Protein AF-A0A3B1BUD8-F1 (afdb_monomer_lite)

Secondary structure (DSSP, 8-state):
---------HHHHHHHHHHHHHHHHHHHHHHHHHHHTT-HHHHHHHHHHHHHHHHHHHHHHHHHHHHTTTTSTT-TTGGGGGGTS--SSHHHHHHHHHHHHHHHHHHHHHHHHSTT-STTSTTHHHHHHHHHHHHHHHHHHHHHHHHHHHT-TT-TTT-STT-

pLDDT: mean 85.22, std 14.57, range [32.34, 98.38]

Sequence (163 aa):
MEHQELIWGLPVVGYLFLAGMGAGALVTSASMLLRGRGRPAFYRLARYGAIISLPLVGIGVFLLVFELGSFQTGHWFRWINLYKTINYSPMSIGSWFLILYFFVSAPYALTFILPGNGVNDKWQVWRERMAYVCIALGIGVAVYTGVLLGAMPARPLWNSPIL

Foldseek 3Di:
DPPPPPDDDPLQVQLLVLLLQLLVLLLQLLVLLQPVLLPQVSPVSNLVSLQSSVVSNVSSVVSVCVVVCCVPPPNPPVVVVLVVDQDPDLSSVLVVLSVVLCVLSVVLNVLCVDPQHGSPGPCSVVNNVSSVVSNVSSVVSNVSSLCVQQVPPVDVVSVDPVD

Radius of gyration: 18.05 Å; chains: 1; bounding box: 48×37×50 Å

InterPro domains:
  IPR005614 NrfD-like [PF03916] (4-163)
  IPR052049 Membrane-bound electron transfer protein [PTHR34856] (3-163)

Structure (mmCIF, N/CA/C/O backbone):
data_AF-A0A3B1BUD8-F1
#
_entry.id   AF-A0A3B1BUD8-F1
#
loop_
_atom_site.group_PDB
_atom_site.id
_atom_site.type_symbol
_atom_site.label_atom_id
_atom_site.label_alt_id
_atom_site.label_comp_id
_atom_site.label_asym_id
_atom_site.label_entity_id
_atom_site.label_seq_id
_atom_site.pdbx_PDB_ins_code
_atom_site.Cartn_x
_atom_site.Cartn_y
_atom_site.Cartn_z
_atom_site.occupancy
_atom_site.B_iso_or_equiv
_atom_site.auth_seq_id
_atom_site.auth_comp_id
_atom_site.auth_asym_id
_atom_site.auth_atom_id
_atom_site.pdbx_PDB_model_num
ATOM 1 N N . MET A 1 1 ? 31.330 -8.511 -28.767 1.00 37.47 1 MET A N 1
ATOM 2 C CA . MET A 1 1 ? 29.945 -8.518 -28.261 1.00 37.47 1 MET A CA 1
ATOM 3 C C . MET A 1 1 ? 30.060 -8.465 -26.749 1.00 37.47 1 MET A C 1
ATOM 5 O O . MET A 1 1 ? 30.198 -9.513 -26.136 1.00 37.47 1 MET A O 1
ATOM 9 N N . GLU A 1 2 ? 30.177 -7.274 -26.158 1.00 32.34 2 GLU A N 1
ATOM 10 C CA . GLU A 1 2 ? 30.172 -7.167 -24.695 1.00 32.34 2 GLU A CA 1
ATOM 11 C C . GLU A 1 2 ? 28.851 -7.745 -24.195 1.00 32.34 2 GLU A C 1
ATOM 13 O O . GLU A 1 2 ? 27.773 -7.315 -24.610 1.00 32.34 2 GLU A O 1
ATOM 18 N N . HIS A 1 3 ? 28.939 -8.773 -23.358 1.00 38.78 3 HIS A N 1
ATOM 19 C CA . HIS A 1 3 ? 27.799 -9.264 -22.613 1.00 38.78 3 HIS A CA 1
ATOM 20 C C . HIS A 1 3 ? 27.373 -8.115 -21.697 1.00 38.78 3 HIS A C 1
ATOM 22 O O . HIS A 1 3 ? 28.003 -7.882 -20.671 1.00 38.78 3 HIS A O 1
ATOM 28 N N . GLN A 1 4 ? 26.354 -7.345 -22.092 1.00 45.78 4 GLN A N 1
ATOM 29 C CA . GLN A 1 4 ? 25.672 -6.459 -21.158 1.00 45.78 4 GLN A CA 1
ATOM 30 C C . GLN A 1 4 ? 25.019 -7.358 -20.116 1.00 45.78 4 GLN A C 1
ATOM 32 O O . GLN A 1 4 ? 23.911 -7.862 -20.305 1.00 45.78 4 GLN A O 1
ATOM 37 N N . GLU A 1 5 ? 25.757 -7.642 -19.046 1.00 48.00 5 GLU A N 1
ATOM 38 C CA . GLU A 1 5 ? 25.195 -8.316 -17.897 1.00 48.00 5 GLU A CA 1
ATOM 39 C C . GLU A 1 5 ? 24.048 -7.453 -17.385 1.00 48.00 5 GLU A C 1
ATOM 41 O O . GLU A 1 5 ? 24.207 -6.263 -17.113 1.00 48.00 5 GLU A O 1
ATOM 46 N N . LEU A 1 6 ? 22.865 -8.056 -17.294 1.00 55.50 6 LEU A N 1
ATOM 47 C CA . LEU A 1 6 ? 21.668 -7.413 -16.776 1.00 55.50 6 LEU A CA 1
ATOM 48 C C . LEU A 1 6 ? 21.819 -7.309 -15.252 1.00 55.50 6 LEU A C 1
ATOM 50 O O . LEU A 1 6 ? 21.265 -8.104 -14.492 1.00 55.50 6 LEU A O 1
ATOM 54 N N . ILE A 1 7 ? 22.675 -6.388 -14.814 1.00 62.81 7 ILE A N 1
ATOM 55 C CA . ILE A 1 7 ? 22.929 -6.096 -13.408 1.00 62.81 7 ILE A CA 1
ATOM 56 C C . ILE A 1 7 ? 21.819 -5.154 -12.968 1.00 62.81 7 ILE A C 1
ATOM 58 O O . ILE A 1 7 ? 21.718 -4.026 -13.442 1.00 62.81 7 ILE A O 1
ATOM 62 N N . TRP A 1 8 ? 20.951 -5.631 -12.081 1.00 68.88 8 TRP A N 1
ATOM 63 C CA . TRP A 1 8 ? 19.967 -4.762 -11.453 1.00 68.88 8 TRP A CA 1
ATOM 64 C C . TRP A 1 8 ? 20.689 -3.711 -10.622 1.00 68.88 8 TRP A C 1
ATOM 66 O O . TRP A 1 8 ? 21.498 -4.049 -9.754 1.00 68.88 8 TRP A O 1
ATOM 76 N N . GLY A 1 9 ? 20.386 -2.441 -10.878 1.00 80.31 9 GLY A N 1
ATOM 77 C CA . GLY A 1 9 ? 20.875 -1.357 -10.048 1.00 80.31 9 GLY A CA 1
ATOM 78 C C . GLY A 1 9 ? 20.336 -1.461 -8.620 1.00 80.31 9 GLY A C 1
ATOM 79 O O . GLY A 1 9 ? 19.253 -2.000 -8.365 1.00 80.31 9 GLY A O 1
ATOM 80 N N . LEU A 1 10 ? 21.074 -0.875 -7.673 1.00 86.25 10 LEU A N 1
ATOM 81 C CA . LEU A 1 10 ? 20.620 -0.681 -6.291 1.00 86.25 10 LEU A CA 1
ATOM 82 C C . LEU A 1 10 ? 19.197 -0.089 -6.181 1.00 86.25 10 LEU A C 1
ATOM 84 O O . LEU A 1 10 ? 18.468 -0.523 -5.286 1.00 86.25 10 LEU A O 1
ATOM 88 N N . PRO A 1 11 ? 18.745 0.833 -7.061 1.00 88.75 11 PRO A N 1
ATOM 89 C CA . PRO A 1 11 ? 17.377 1.348 -7.008 1.00 88.75 11 PRO A CA 1
ATOM 90 C C . PRO A 1 11 ? 16.301 0.272 -7.198 1.00 88.75 11 PRO A C 1
ATOM 92 O O . PRO A 1 11 ? 15.284 0.308 -6.507 1.00 88.75 11 PRO A O 1
ATOM 95 N N . VAL A 1 12 ? 16.531 -0.720 -8.066 1.00 86.94 12 VAL A N 1
ATOM 96 C CA . VAL A 1 12 ? 15.585 -1.831 -8.281 1.00 86.94 12 VAL A CA 1
ATOM 97 C C . VAL A 1 12 ? 15.508 -2.715 -7.040 1.00 86.94 12 VAL A C 1
ATOM 99 O O . VAL A 1 12 ? 14.416 -3.042 -6.580 1.00 86.94 12 VAL A O 1
ATOM 102 N N . VAL A 1 13 ? 16.657 -3.057 -6.452 1.00 88.69 13 VAL A N 1
ATOM 103 C CA . VAL A 1 13 ? 16.715 -3.846 -5.210 1.00 88.69 13 VAL A CA 1
ATOM 104 C C . VAL A 1 13 ? 16.001 -3.110 -4.072 1.00 88.69 13 VAL A C 1
ATOM 106 O O . VAL A 1 13 ? 15.185 -3.700 -3.360 1.00 88.69 13 VAL A O 1
ATOM 109 N N . GLY A 1 14 ? 16.256 -1.806 -3.940 1.00 91.44 14 GLY A N 1
ATOM 110 C CA . GLY A 1 14 ? 15.587 -0.946 -2.968 1.00 91.44 14 GLY A CA 1
ATOM 111 C C . GLY A 1 14 ? 14.075 -0.884 -3.182 1.00 91.44 14 GLY A C 1
ATOM 112 O O . GLY A 1 14 ? 13.322 -1.021 -2.219 1.00 91.44 14 GLY A O 1
ATOM 113 N N . TYR A 1 15 ? 13.620 -0.752 -4.432 1.00 91.94 15 TYR A N 1
ATOM 114 C CA . TYR A 1 15 ? 12.198 -0.814 -4.775 1.00 91.94 15 TYR A CA 1
ATOM 115 C C . TYR A 1 15 ? 11.557 -2.115 -4.295 1.00 91.94 15 TYR A C 1
ATOM 117 O O . TYR A 1 15 ? 10.558 -2.058 -3.587 1.00 91.94 15 TYR A O 1
ATOM 125 N N . LEU A 1 16 ? 12.127 -3.271 -4.636 1.00 90.50 16 LEU A N 1
ATOM 126 C CA . LEU A 1 16 ? 11.528 -4.572 -4.318 1.00 90.50 16 LEU A CA 1
ATOM 127 C C . LEU A 1 16 ? 11.435 -4.800 -2.809 1.00 90.50 16 LEU A C 1
ATOM 129 O O . LEU A 1 16 ? 10.404 -5.253 -2.309 1.00 90.50 16 LEU A O 1
ATOM 133 N N . PHE A 1 17 ? 12.484 -4.422 -2.078 1.00 93.31 17 PHE A N 1
ATOM 134 C CA . PHE A 1 17 ? 12.498 -4.495 -0.622 1.00 93.31 17 PHE A CA 1
ATOM 135 C C . PHE A 1 17 ? 11.430 -3.590 0.007 1.00 93.31 17 PHE A C 1
ATOM 137 O O . PHE A 1 17 ? 10.635 -4.041 0.835 1.00 93.31 17 PHE A O 1
ATOM 144 N N . LEU A 1 18 ? 11.373 -2.320 -0.404 1.00 96.19 18 LEU A N 1
ATOM 145 C CA . LEU A 1 18 ? 10.431 -1.344 0.145 1.00 96.19 18 LEU A CA 1
ATOM 146 C C . LEU A 1 18 ? 8.980 -1.634 -0.258 1.00 96.19 18 LEU A C 1
ATOM 148 O O . LEU A 1 18 ? 8.077 -1.488 0.567 1.00 96.19 18 LEU A O 1
ATOM 152 N N . ALA A 1 19 ? 8.749 -2.090 -1.491 1.00 94.19 19 ALA A N 1
ATOM 153 C CA . ALA A 1 19 ? 7.439 -2.509 -1.976 1.00 94.19 19 ALA A CA 1
ATOM 154 C C . ALA A 1 19 ? 6.924 -3.719 -1.184 1.00 94.19 19 ALA A C 1
ATOM 156 O O . ALA A 1 19 ? 5.801 -3.684 -0.676 1.00 94.19 19 ALA A O 1
ATOM 157 N N . GLY A 1 20 ? 7.763 -4.745 -0.995 1.00 94.75 20 GLY A N 1
ATOM 158 C 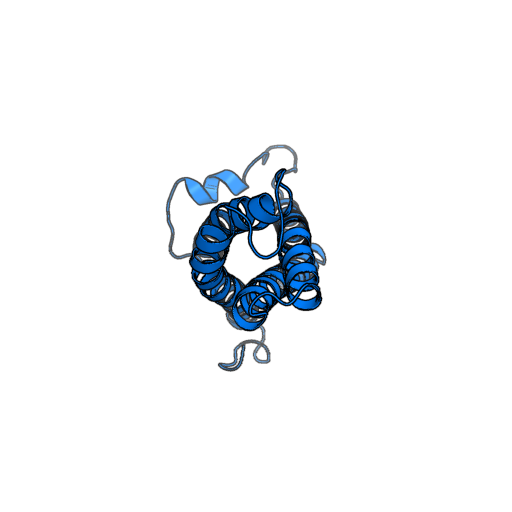CA . GLY A 1 20 ? 7.431 -5.913 -0.179 1.00 94.75 20 GLY A CA 1
ATOM 159 C C . GLY A 1 20 ? 7.159 -5.552 1.284 1.00 94.75 20 GLY A C 1
ATOM 160 O O . GLY A 1 20 ? 6.153 -5.982 1.854 1.00 94.75 20 GLY A O 1
ATOM 161 N N . MET A 1 21 ? 7.996 -4.702 1.886 1.00 96.75 21 MET A N 1
ATOM 162 C CA . MET A 1 21 ? 7.800 -4.236 3.263 1.00 96.75 21 MET A CA 1
ATOM 163 C C . MET A 1 21 ? 6.506 -3.429 3.416 1.00 96.75 21 MET A C 1
ATOM 165 O O . MET A 1 21 ? 5.742 -3.662 4.354 1.00 96.75 21 MET A O 1
ATOM 169 N N . GLY A 1 22 ? 6.231 -2.502 2.496 1.00 97.56 22 GLY A N 1
ATOM 170 C CA . GLY A 1 22 ? 5.022 -1.683 2.524 1.00 97.56 22 GLY A CA 1
ATOM 171 C C . GLY A 1 22 ? 3.746 -2.508 2.333 1.00 97.56 22 GLY A C 1
ATOM 172 O O . GLY A 1 22 ? 2.771 -2.306 3.065 1.00 97.56 22 GLY A O 1
ATOM 173 N N . ALA A 1 23 ? 3.779 -3.493 1.430 1.00 97.00 23 ALA A N 1
ATOM 174 C CA . ALA A 1 23 ? 2.693 -4.447 1.228 1.00 97.00 23 ALA A CA 1
ATOM 175 C C . ALA A 1 23 ? 2.463 -5.322 2.474 1.00 97.00 23 ALA A C 1
ATOM 177 O O . ALA A 1 23 ? 1.328 -5.454 2.941 1.00 97.00 23 ALA A O 1
ATOM 178 N N . GLY A 1 24 ? 3.531 -5.847 3.082 1.00 97.12 24 GLY A N 1
ATOM 179 C CA . GLY A 1 24 ? 3.457 -6.606 4.333 1.00 97.12 24 GLY A CA 1
ATOM 180 C C . GLY A 1 24 ? 2.919 -5.777 5.505 1.00 97.12 24 GLY A C 1
ATOM 181 O O . GLY A 1 24 ? 2.096 -6.264 6.288 1.00 97.12 24 GLY A O 1
ATOM 182 N N . ALA A 1 25 ? 3.309 -4.503 5.598 1.00 98.25 25 ALA A N 1
ATOM 183 C CA . ALA A 1 25 ? 2.781 -3.568 6.587 1.00 98.25 25 ALA A CA 1
ATOM 184 C C . ALA A 1 25 ? 1.273 -3.322 6.398 1.00 98.25 25 ALA A C 1
ATOM 186 O O . ALA A 1 25 ? 0.537 -3.286 7.389 1.00 98.25 25 ALA A O 1
ATOM 187 N N . LEU A 1 26 ? 0.794 -3.232 5.149 1.00 98.38 26 LEU A N 1
ATOM 188 C CA . LEU A 1 26 ? -0.634 -3.095 4.844 1.00 98.38 26 LEU A CA 1
ATOM 189 C C . LEU A 1 26 ? -1.428 -4.335 5.271 1.00 98.38 26 LEU A C 1
ATOM 191 O O . LEU A 1 26 ? -2.438 -4.216 5.968 1.00 98.38 26 LEU A O 1
ATOM 195 N N . VAL A 1 27 ? -0.953 -5.528 4.897 1.00 98.25 27 VAL A N 1
ATOM 196 C CA . VAL A 1 27 ? -1.599 -6.804 5.250 1.00 98.25 27 VAL A CA 1
ATOM 197 C C . VAL A 1 27 ? -1.634 -6.984 6.765 1.00 98.25 27 VAL A C 1
ATOM 199 O O . VAL A 1 27 ? -2.671 -7.350 7.324 1.00 98.25 27 VAL A O 1
ATOM 202 N N . THR A 1 28 ? -0.525 -6.683 7.444 1.00 98.12 28 THR A N 1
ATOM 203 C CA . THR A 1 28 ? -0.438 -6.750 8.908 1.00 98.12 28 THR A CA 1
ATOM 204 C C . THR A 1 28 ? -1.395 -5.753 9.548 1.00 98.12 28 THR A C 1
ATOM 206 O O . THR A 1 28 ? -2.134 -6.120 10.460 1.00 98.12 28 THR A O 1
ATOM 209 N N . SER A 1 29 ? -1.450 -4.520 9.040 1.00 98.12 29 SER A N 1
ATOM 210 C CA . SER A 1 29 ? -2.373 -3.496 9.524 1.00 98.12 29 SER A CA 1
ATOM 211 C C . SER A 1 29 ? -3.826 -3.962 9.469 1.00 98.12 29 SER A C 1
ATOM 213 O O . SER A 1 29 ? -4.516 -3.989 10.492 1.00 98.12 29 SER A O 1
ATOM 215 N N . ALA A 1 30 ? -4.272 -4.370 8.283 1.00 97.56 30 ALA A N 1
ATOM 216 C CA . ALA A 1 30 ? -5.637 -4.807 8.042 1.00 97.56 30 ALA A CA 1
ATOM 217 C C . ALA A 1 30 ? -5.989 -6.068 8.849 1.00 97.56 30 ALA A C 1
ATOM 219 O O . ALA A 1 30 ? -7.058 -6.149 9.455 1.00 97.56 30 ALA A O 1
ATOM 220 N N . SER A 1 31 ? -5.057 -7.018 8.953 1.00 97.50 31 SER A N 1
ATOM 221 C CA . SER A 1 31 ? -5.241 -8.231 9.759 1.00 97.50 31 SER A CA 1
ATOM 222 C C . SER A 1 31 ? -5.381 -7.921 11.249 1.00 97.50 31 SER A C 1
ATOM 224 O O . SER A 1 31 ? -6.224 -8.511 11.927 1.00 97.50 31 SER A O 1
ATOM 226 N N . MET A 1 32 ? -4.575 -6.995 11.773 1.00 97.25 32 MET A N 1
ATOM 227 C CA . MET A 1 32 ? -4.638 -6.588 13.179 1.00 97.25 32 MET A CA 1
ATOM 228 C C . MET A 1 32 ? -5.919 -5.825 13.491 1.00 97.25 32 MET A C 1
ATOM 230 O O . MET A 1 32 ? -6.491 -6.036 14.560 1.00 97.25 32 MET A O 1
ATOM 234 N N . LEU A 1 33 ? -6.410 -5.007 12.558 1.00 96.31 33 LEU A N 1
ATOM 235 C CA . LEU A 1 33 ? -7.698 -4.340 12.710 1.00 96.31 33 LEU A CA 1
ATOM 236 C C . LEU A 1 33 ? -8.835 -5.364 12.852 1.00 96.31 33 LEU A C 1
ATOM 238 O O . LEU A 1 33 ? -9.571 -5.325 13.837 1.00 96.31 33 LEU A O 1
ATOM 242 N N . LEU A 1 34 ? -8.924 -6.322 11.923 1.00 95.94 34 LEU A N 1
ATOM 243 C CA . LEU A 1 34 ? -9.991 -7.332 11.905 1.00 95.94 34 LEU A CA 1
ATOM 244 C C . LEU A 1 34 ? -9.927 -8.289 13.108 1.00 95.94 34 LEU A C 1
ATOM 246 O O . LEU A 1 34 ? -10.954 -8.693 13.651 1.00 95.94 34 LEU A O 1
ATOM 250 N N . ARG A 1 35 ? -8.720 -8.653 13.560 1.00 95.06 35 ARG A N 1
ATOM 251 C CA . ARG A 1 35 ? -8.526 -9.553 14.714 1.00 95.06 35 ARG A CA 1
ATOM 252 C C . ARG A 1 35 ? -8.627 -8.844 16.062 1.00 95.06 35 ARG A C 1
ATOM 254 O O . ARG A 1 35 ? -8.836 -9.499 17.081 1.00 95.06 35 ARG A O 1
ATOM 261 N N . GLY A 1 36 ? -8.467 -7.523 16.079 1.00 89.56 36 GLY A N 1
ATOM 262 C CA . GLY A 1 36 ? -8.355 -6.740 17.301 1.00 89.56 36 GLY A CA 1
ATOM 263 C C . GLY A 1 36 ? -9.618 -6.711 18.153 1.00 89.56 36 GLY A C 1
ATOM 264 O O . GLY A 1 36 ? -9.494 -6.538 19.364 1.00 89.56 36 GLY A O 1
ATOM 265 N N . ARG A 1 37 ? -10.810 -6.892 17.560 1.00 84.81 37 ARG A N 1
ATOM 266 C CA . ARG A 1 37 ? -12.117 -6.891 18.259 1.00 84.81 37 ARG A CA 1
ATOM 267 C C . ARG A 1 37 ? -12.262 -5.743 19.269 1.00 84.81 37 ARG A C 1
ATOM 269 O O . ARG A 1 37 ? -12.652 -5.950 20.414 1.00 84.81 37 ARG A O 1
ATOM 276 N N . GLY A 1 38 ? -11.862 -4.539 18.875 1.00 81.31 38 GLY A N 1
ATOM 277 C CA . GLY A 1 38 ? -11.953 -3.365 19.740 1.00 81.31 38 GLY A CA 1
ATOM 278 C C . GLY A 1 38 ? -10.808 -3.191 20.755 1.00 81.31 38 GLY A C 1
ATOM 279 O O . GLY A 1 38 ? -10.881 -2.345 21.644 1.00 81.31 38 GLY A O 1
ATOM 280 N N . ARG A 1 39 ? -9.722 -3.968 20.670 1.00 91.19 39 ARG A N 1
ATOM 281 C CA . ARG A 1 39 ? -8.564 -3.792 21.562 1.00 91.19 39 ARG A CA 1
ATOM 282 C C . ARG A 1 39 ? -7.695 -2.603 21.119 1.00 91.19 39 ARG A C 1
ATOM 284 O O . ARG A 1 39 ? -7.209 -2.597 19.984 1.00 91.19 39 ARG A O 1
ATOM 291 N N . PRO A 1 40 ? -7.371 -1.652 22.016 1.00 91.75 40 PRO A N 1
ATOM 292 C CA . PRO A 1 40 ? -6.628 -0.441 21.654 1.00 91.75 40 PRO A CA 1
ATOM 293 C C . PRO A 1 40 ? -5.191 -0.723 21.190 1.00 91.75 40 PRO A C 1
ATOM 295 O O . PRO A 1 40 ? -4.652 0.004 20.359 1.00 91.75 40 PRO A O 1
ATOM 298 N N . ALA A 1 41 ? -4.555 -1.793 21.680 1.00 94.38 41 ALA A N 1
ATOM 299 C CA . ALA A 1 41 ? -3.225 -2.199 21.219 1.00 94.38 41 ALA A CA 1
ATOM 300 C C . ALA A 1 41 ? -3.223 -2.619 19.737 1.00 94.38 41 ALA A C 1
ATOM 302 O O . ALA A 1 41 ? -2.382 -2.158 18.969 1.00 94.38 41 ALA A O 1
ATOM 303 N N . PHE A 1 42 ? -4.208 -3.423 19.327 1.00 95.69 42 PHE A N 1
ATOM 304 C CA . PHE A 1 42 ? -4.370 -3.866 17.941 1.00 95.69 42 PHE A CA 1
ATOM 305 C C . PHE A 1 42 ? -4.708 -2.694 17.023 1.00 95.69 42 PHE A C 1
ATOM 307 O O . PHE A 1 42 ? -4.138 -2.578 15.943 1.00 95.69 42 PHE A O 1
ATOM 314 N N . TYR A 1 43 ? -5.568 -1.784 17.486 1.00 95.19 43 TYR A N 1
ATOM 315 C CA . TYR A 1 43 ? -5.901 -0.567 16.752 1.00 95.19 43 TYR A CA 1
ATOM 316 C C . TYR A 1 43 ? -4.673 0.321 16.495 1.00 95.19 43 TYR A C 1
ATOM 318 O O . TYR A 1 43 ? -4.479 0.795 15.377 1.00 95.19 43 TYR A O 1
ATOM 326 N N . ARG A 1 44 ? -3.802 0.510 17.499 1.00 95.25 44 ARG A N 1
ATOM 327 C CA . ARG A 1 44 ? -2.542 1.257 17.322 1.00 95.25 44 ARG A CA 1
ATOM 328 C C . ARG A 1 44 ? -1.626 0.594 16.297 1.00 95.25 44 ARG A C 1
ATOM 330 O O . ARG A 1 44 ? -1.101 1.283 15.429 1.00 95.25 44 ARG A O 1
ATOM 337 N N . LEU A 1 45 ? -1.468 -0.728 16.366 1.00 96.50 45 LEU A N 1
ATOM 338 C CA . LEU A 1 45 ? -0.648 -1.468 15.407 1.00 96.50 45 LEU A CA 1
ATOM 339 C C . LEU A 1 45 ? -1.219 -1.374 13.983 1.00 96.50 45 LEU A C 1
ATOM 341 O O . LEU A 1 45 ? -0.474 -1.115 13.039 1.00 96.50 45 LEU A O 1
ATOM 345 N N . ALA A 1 46 ? -2.542 -1.494 13.840 1.00 97.06 46 ALA A N 1
ATOM 346 C CA . ALA A 1 46 ? -3.234 -1.292 12.572 1.00 97.06 46 ALA A CA 1
ATOM 347 C C . ALA A 1 46 ? -2.985 0.112 12.007 1.00 97.06 46 ALA A C 1
ATOM 349 O O . ALA A 1 46 ? -2.592 0.250 10.848 1.00 97.06 46 ALA A O 1
ATOM 350 N N . ARG A 1 47 ? -3.122 1.150 12.837 1.00 96.50 47 ARG A N 1
ATOM 351 C CA . ARG A 1 47 ? -2.853 2.538 12.450 1.00 96.50 47 ARG A CA 1
ATOM 352 C C . ARG A 1 47 ? -1.427 2.730 11.936 1.00 96.50 47 ARG A C 1
ATOM 354 O O . ARG A 1 47 ? -1.251 3.274 10.851 1.00 96.50 47 ARG A O 1
ATOM 361 N N . TYR A 1 48 ? -0.418 2.289 12.687 1.00 97.44 48 TYR A N 1
ATOM 362 C CA . TYR A 1 48 ? 0.975 2.467 12.268 1.00 97.44 48 TYR A CA 1
ATOM 363 C C . TYR A 1 48 ? 1.290 1.698 10.988 1.00 97.44 48 TYR A C 1
ATOM 365 O O . TYR A 1 48 ? 1.895 2.266 10.084 1.00 97.44 48 TYR A O 1
ATOM 373 N N . GLY A 1 49 ? 0.822 0.451 10.871 1.00 97.31 49 GLY A N 1
ATOM 374 C CA . GLY A 1 49 ? 1.021 -0.334 9.655 1.00 97.31 49 GLY A CA 1
ATOM 375 C C . GLY A 1 49 ? 0.382 0.320 8.426 1.00 97.31 49 GLY A C 1
ATOM 376 O O . GLY A 1 49 ? 1.025 0.391 7.386 1.00 97.31 49 GLY A O 1
ATOM 377 N N . ALA A 1 50 ? -0.828 0.880 8.555 1.00 97.44 50 ALA A N 1
ATOM 378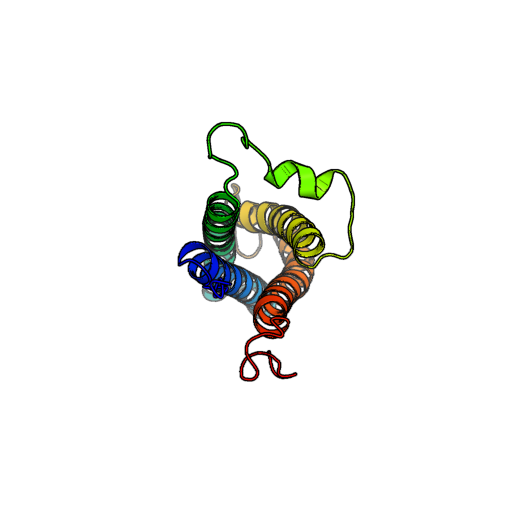 C CA . ALA A 1 50 ? -1.503 1.577 7.456 1.00 97.44 50 ALA A CA 1
ATOM 379 C C . ALA A 1 50 ? -0.740 2.838 7.023 1.00 97.44 50 ALA A C 1
ATOM 381 O O . ALA A 1 50 ? -0.574 3.091 5.834 1.00 97.44 50 ALA A O 1
ATOM 382 N N . ILE A 1 51 ? -0.257 3.621 7.993 1.00 97.31 51 ILE A N 1
ATOM 383 C CA . ILE A 1 51 ? 0.429 4.892 7.731 1.00 97.31 51 ILE A CA 1
ATOM 384 C C . ILE A 1 51 ? 1.825 4.668 7.144 1.00 97.31 51 ILE A C 1
ATOM 386 O O . ILE A 1 51 ? 2.204 5.394 6.235 1.00 97.31 51 ILE A O 1
ATOM 390 N N . ILE A 1 52 ? 2.584 3.688 7.643 1.00 97.75 52 ILE A N 1
ATOM 391 C CA . ILE A 1 52 ? 3.961 3.400 7.195 1.00 97.75 52 ILE A CA 1
ATOM 392 C C . ILE A 1 52 ? 3.975 2.676 5.842 1.00 97.75 52 ILE A C 1
ATOM 394 O O . ILE A 1 52 ? 4.906 2.829 5.053 1.00 97.75 52 ILE A O 1
ATOM 398 N N . SER A 1 53 ? 2.923 1.918 5.551 1.00 97.50 53 SER A N 1
ATOM 399 C CA . SER A 1 53 ? 2.768 1.185 4.302 1.00 97.50 53 SER A CA 1
ATOM 400 C C . SER A 1 53 ? 2.863 2.082 3.053 1.00 97.50 53 SER A C 1
ATOM 402 O O . SER A 1 53 ? 3.576 1.739 2.109 1.00 97.50 53 SER A O 1
ATOM 404 N N . LEU A 1 54 ? 2.210 3.250 3.055 1.00 96.75 54 LEU A N 1
ATOM 405 C CA . LEU A 1 54 ? 2.236 4.192 1.928 1.00 96.75 54 LEU A CA 1
ATOM 406 C C . LEU A 1 54 ? 3.629 4.755 1.609 1.00 96.75 54 LEU A C 1
ATOM 408 O O . LEU A 1 54 ? 4.048 4.632 0.459 1.00 96.75 54 LEU A O 1
ATOM 412 N N . PRO A 1 55 ? 4.349 5.394 2.554 1.00 97.38 55 PRO A N 1
ATOM 413 C CA . PRO A 1 55 ? 5.648 5.983 2.267 1.00 97.38 55 PRO A CA 1
ATOM 414 C C . PRO A 1 55 ? 6.677 4.926 1.873 1.00 97.38 55 PRO A C 1
ATOM 416 O O . PRO A 1 55 ? 7.485 5.204 0.997 1.00 97.38 55 PRO A O 1
ATOM 419 N N . LEU A 1 56 ? 6.624 3.710 2.431 1.00 97.75 56 LEU A N 1
ATOM 420 C CA . LEU A 1 56 ? 7.505 2.619 2.002 1.00 97.75 56 LEU A CA 1
ATOM 421 C C . LEU A 1 56 ? 7.332 2.311 0.512 1.00 97.75 56 LEU A C 1
ATOM 423 O O . LEU A 1 56 ? 8.294 2.402 -0.250 1.00 97.75 56 LEU A O 1
ATOM 427 N N . VAL A 1 57 ? 6.102 2.021 0.075 1.00 96.31 57 VAL A N 1
ATOM 428 C CA . VAL A 1 57 ? 5.848 1.754 -1.349 1.00 96.31 57 VAL A CA 1
ATOM 429 C C . VAL A 1 57 ? 6.124 3.000 -2.192 1.00 96.31 57 VAL A C 1
ATOM 431 O O . VAL A 1 57 ? 6.693 2.883 -3.270 1.00 96.31 57 VAL A O 1
ATOM 434 N N . GLY A 1 58 ? 5.797 4.198 -1.702 1.00 96.50 58 GLY A N 1
ATOM 435 C CA . GLY A 1 58 ? 6.033 5.463 -2.405 1.00 96.50 58 GLY A CA 1
ATOM 436 C C . GLY A 1 58 ? 7.509 5.713 -2.699 1.00 96.50 58 GLY A C 1
ATOM 437 O O . GLY A 1 58 ? 7.865 6.023 -3.835 1.00 96.50 58 GLY A O 1
ATOM 438 N N . ILE A 1 59 ? 8.375 5.512 -1.704 1.00 96.81 59 ILE A N 1
ATOM 439 C CA . ILE A 1 59 ? 9.830 5.624 -1.865 1.00 96.81 59 ILE A CA 1
ATOM 440 C C . ILE A 1 59 ? 10.338 4.536 -2.814 1.00 96.81 59 ILE A C 1
ATOM 442 O O . ILE A 1 59 ? 11.142 4.825 -3.697 1.00 96.81 59 ILE A O 1
ATOM 446 N N . GLY A 1 60 ? 9.838 3.303 -2.692 1.00 94.12 60 GLY A N 1
ATOM 447 C CA . GLY A 1 60 ? 10.190 2.234 -3.624 1.00 94.12 60 GLY A CA 1
ATOM 448 C C . GLY A 1 60 ? 9.847 2.598 -5.071 1.00 94.12 60 GLY A C 1
ATOM 449 O O . GLY A 1 60 ? 10.691 2.491 -5.957 1.00 94.12 60 GLY A O 1
ATOM 450 N N . VAL A 1 61 ? 8.619 3.050 -5.328 1.00 93.00 61 VAL A N 1
ATOM 451 C CA . VAL A 1 61 ? 8.179 3.453 -6.672 1.00 93.00 61 VAL A CA 1
ATOM 452 C C . VAL A 1 61 ? 9.011 4.620 -7.193 1.00 93.00 61 VAL A C 1
ATOM 454 O O . VAL A 1 61 ? 9.365 4.636 -8.370 1.00 93.00 61 VAL A O 1
ATOM 457 N N . PHE A 1 62 ? 9.384 5.563 -6.328 1.00 92.75 62 PHE A N 1
ATOM 458 C CA . PHE A 1 62 ? 10.286 6.648 -6.697 1.00 92.75 62 PHE A CA 1
ATOM 459 C C . PHE A 1 62 ? 11.655 6.132 -7.174 1.00 92.75 62 PHE A C 1
ATOM 461 O O . PHE A 1 62 ? 12.123 6.565 -8.229 1.00 92.75 62 PHE A O 1
ATOM 468 N N . LEU A 1 63 ? 12.261 5.167 -6.468 1.00 91.69 63 LEU A N 1
ATOM 469 C CA . LEU A 1 63 ? 13.514 4.526 -6.897 1.00 91.69 63 LEU A CA 1
ATOM 470 C C . LEU A 1 63 ? 13.370 3.836 -8.260 1.00 91.69 63 LEU A C 1
ATOM 472 O O . LEU A 1 63 ? 14.246 3.963 -9.113 1.00 91.69 63 LEU A O 1
ATOM 476 N N . LEU A 1 64 ? 12.244 3.162 -8.494 1.00 88.94 64 LEU A N 1
ATOM 477 C CA . LEU A 1 64 ? 11.949 2.516 -9.773 1.00 88.94 64 LEU A CA 1
ATOM 478 C C . LEU A 1 64 ? 11.794 3.533 -10.917 1.00 88.94 64 LEU A C 1
ATOM 480 O O . LEU A 1 64 ? 12.309 3.310 -12.012 1.00 88.94 64 LEU A O 1
ATOM 484 N N . VAL A 1 65 ? 11.119 4.664 -10.687 1.00 88.12 65 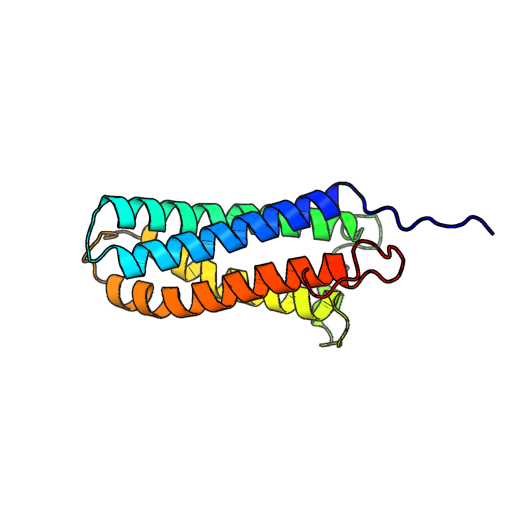VAL A N 1
ATOM 485 C CA . VAL A 1 65 ? 10.975 5.733 -11.697 1.00 88.12 65 VAL A CA 1
ATOM 486 C C . VAL A 1 65 ? 12.322 6.389 -12.007 1.00 88.12 65 VAL A C 1
ATOM 488 O O . VAL A 1 65 ? 12.578 6.740 -13.165 1.00 88.12 65 VAL A O 1
ATOM 491 N N . PHE A 1 66 ? 13.174 6.535 -10.990 1.00 86.56 66 PHE A N 1
ATOM 492 C CA . PHE A 1 66 ? 14.531 7.049 -11.132 1.00 86.56 66 PHE A CA 1
ATOM 493 C C . PHE A 1 66 ? 15.393 6.130 -12.009 1.00 86.56 66 PHE A C 1
ATOM 495 O O . PHE A 1 66 ? 15.990 6.608 -12.975 1.00 86.56 66 PHE A O 1
ATOM 502 N N . GLU A 1 67 ? 15.368 4.818 -11.753 1.00 85.00 67 GLU A N 1
ATOM 503 C CA . GLU A 1 67 ? 16.073 3.816 -12.569 1.00 85.00 67 GLU A CA 1
ATOM 504 C C . GLU A 1 67 ? 15.600 3.809 -14.030 1.00 85.00 67 GLU A C 1
ATOM 506 O O . GLU A 1 67 ? 16.384 3.598 -14.951 1.00 85.00 67 GLU A O 1
ATOM 511 N N . LEU A 1 68 ? 14.319 4.110 -14.271 1.00 79.56 68 LEU A N 1
ATOM 512 C CA . LEU A 1 68 ? 13.739 4.170 -15.616 1.00 79.56 68 LEU A CA 1
ATOM 513 C C . LEU A 1 68 ? 14.319 5.285 -16.510 1.00 79.56 68 LEU A C 1
ATOM 515 O O . LEU A 1 68 ? 13.895 5.424 -17.660 1.00 79.56 68 LEU A O 1
ATOM 519 N N . GLY A 1 69 ? 15.225 6.118 -15.987 1.00 75.19 69 GLY A N 1
ATOM 520 C CA . GLY A 1 69 ? 15.818 7.243 -16.709 1.00 75.19 69 GLY A CA 1
ATOM 521 C C . GLY A 1 69 ? 14.832 8.387 -16.949 1.00 75.19 69 GLY A C 1
ATOM 522 O O . GLY A 1 69 ? 15.091 9.273 -17.760 1.00 75.19 69 GLY A O 1
ATOM 523 N N . SER A 1 70 ? 13.700 8.401 -16.234 1.00 72.44 70 SER A N 1
ATOM 524 C CA . SER A 1 70 ? 12.617 9.378 -16.432 1.00 72.44 70 SER A CA 1
ATOM 525 C C . SER A 1 70 ? 13.000 10.823 -16.100 1.00 72.44 70 SER A C 1
ATOM 527 O O . SER A 1 70 ? 12.207 11.722 -16.359 1.00 72.44 70 SER A O 1
ATOM 529 N N . PHE A 1 71 ? 14.174 11.046 -15.508 1.00 71.94 71 PHE A N 1
ATOM 530 C CA . PHE A 1 71 ? 14.700 12.365 -15.147 1.00 71.94 71 PHE A CA 1
ATOM 531 C C . PHE A 1 71 ? 15.973 12.738 -15.929 1.00 71.94 71 PHE A C 1
ATOM 533 O O . PHE A 1 71 ? 16.614 13.739 -15.620 1.00 71.94 71 PHE A O 1
ATOM 540 N N . GLN A 1 72 ? 16.344 11.955 -16.948 1.00 74.50 72 GLN A N 1
ATOM 541 C CA . GLN A 1 72 ? 17.460 12.270 -17.844 1.00 74.50 72 GLN A CA 1
ATOM 542 C C . GLN A 1 72 ? 17.027 13.271 -18.931 1.00 74.50 72 GLN A C 1
ATOM 544 O O . GLN A 1 72 ? 15.867 13.291 -19.357 1.00 74.50 72 GLN A O 1
ATOM 549 N N . THR A 1 73 ? 17.964 14.105 -19.393 1.00 63.62 73 THR A N 1
ATOM 550 C CA . THR A 1 73 ? 17.728 15.138 -20.415 1.00 63.62 73 THR A CA 1
ATOM 551 C C . THR A 1 73 ? 17.111 14.528 -21.679 1.00 63.62 73 THR A C 1
ATOM 553 O O . THR A 1 73 ? 17.712 13.667 -22.310 1.00 63.62 73 THR A O 1
ATOM 556 N N . GLY A 1 74 ? 15.900 14.965 -22.047 1.00 66.00 74 GLY A N 1
ATOM 557 C CA . GLY A 1 74 ? 15.165 14.473 -23.226 1.00 66.00 74 GLY A CA 1
ATOM 558 C C . GLY A 1 74 ? 14.208 13.293 -22.983 1.00 66.00 74 GLY A C 1
ATOM 559 O O . GLY A 1 74 ? 13.445 12.938 -23.881 1.00 66.00 74 GLY A O 1
ATOM 560 N N . HIS A 1 75 ? 14.176 12.714 -21.777 1.00 70.44 75 HIS A N 1
ATOM 561 C CA . HIS A 1 75 ? 13.300 11.582 -21.421 1.00 70.44 75 HIS A CA 1
ATOM 562 C C . HIS A 1 75 ? 12.395 11.860 -20.214 1.00 70.44 75 HIS A C 1
ATOM 564 O O . HIS A 1 75 ? 11.931 10.941 -19.532 1.00 70.44 75 HIS A O 1
ATOM 570 N N . TRP A 1 76 ? 12.113 13.139 -19.974 1.00 73.06 76 TRP A N 1
ATOM 571 C CA . TRP A 1 76 ? 11.292 13.581 -18.857 1.00 73.06 76 TRP A CA 1
ATOM 572 C C . TRP A 1 76 ? 9.895 12.930 -18.884 1.00 73.06 76 TRP A C 1
ATOM 574 O O . TRP A 1 76 ? 9.234 12.900 -19.922 1.00 73.06 76 TRP A O 1
ATOM 584 N N . PHE A 1 77 ? 9.457 12.373 -17.750 1.00 79.81 77 PHE A N 1
ATOM 585 C CA . PHE A 1 77 ? 8.167 11.676 -17.588 1.00 79.81 77 PHE A CA 1
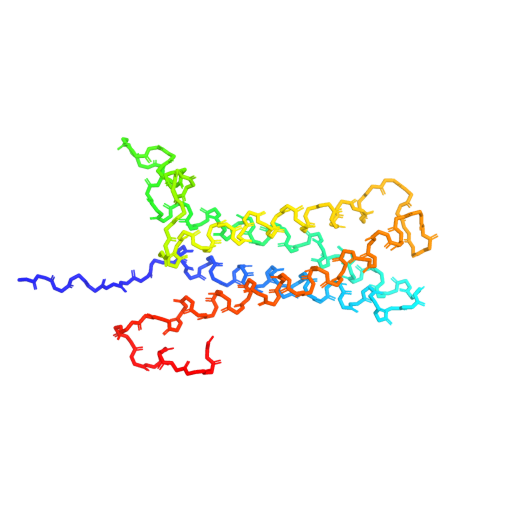ATOM 586 C C . PHE A 1 77 ? 7.928 10.444 -18.486 1.00 79.81 77 PHE A C 1
ATOM 588 O O . PHE A 1 77 ? 6.780 10.056 -18.724 1.00 79.81 77 PHE A O 1
ATOM 595 N N . ARG A 1 78 ? 8.985 9.763 -18.946 1.00 78.44 78 ARG A N 1
ATOM 596 C CA . ARG A 1 78 ? 8.871 8.539 -19.767 1.00 78.44 78 ARG A CA 1
ATOM 597 C C . ARG A 1 78 ? 7.956 7.465 -19.160 1.00 78.44 78 ARG A C 1
ATOM 599 O O . ARG A 1 78 ? 7.272 6.765 -19.905 1.00 78.44 78 ARG A O 1
ATOM 606 N N . TRP A 1 79 ? 7.900 7.364 -17.832 1.00 77.31 79 TRP A N 1
ATOM 607 C CA . TRP A 1 79 ? 7.021 6.441 -17.107 1.00 77.31 79 TRP A CA 1
ATOM 608 C C . TRP A 1 79 ? 5.523 6.617 -17.429 1.00 77.31 79 TRP A C 1
ATOM 610 O O . TRP A 1 79 ? 4.793 5.631 -17.394 1.00 77.31 79 TRP A O 1
ATOM 620 N N . ILE A 1 80 ? 5.058 7.808 -17.835 1.00 83.50 80 ILE A N 1
ATOM 621 C CA . ILE A 1 80 ? 3.648 8.042 -18.214 1.00 83.50 80 ILE A CA 1
ATOM 622 C C . ILE A 1 80 ? 3.249 7.211 -19.442 1.00 83.50 80 ILE A C 1
ATOM 624 O O . ILE A 1 80 ? 2.088 6.826 -19.592 1.00 83.50 80 ILE A O 1
ATOM 628 N N . ASN A 1 81 ? 4.208 6.869 -20.308 1.00 82.62 81 ASN A N 1
ATOM 629 C CA . ASN A 1 81 ? 3.936 6.036 -21.478 1.00 82.62 81 ASN A CA 1
ATOM 630 C C . ASN A 1 81 ? 3.409 4.640 -21.101 1.00 82.62 81 ASN A C 1
ATOM 632 O O . ASN A 1 81 ? 2.700 4.044 -21.908 1.00 82.62 81 ASN A O 1
ATOM 636 N N . LEU A 1 82 ? 3.679 4.152 -19.881 1.00 80.00 82 LEU A N 1
ATOM 637 C CA . LEU A 1 82 ? 3.153 2.878 -19.371 1.00 80.00 82 LEU A CA 1
ATOM 638 C C . LEU A 1 82 ? 1.619 2.865 -19.248 1.00 80.00 82 LEU A C 1
ATOM 640 O O . LEU A 1 82 ? 1.025 1.789 -19.245 1.00 80.00 82 LEU A O 1
ATOM 644 N N . TYR A 1 83 ? 0.985 4.041 -19.191 1.00 83.56 83 TYR A N 1
ATOM 645 C CA . TYR A 1 83 ? -0.466 4.190 -19.035 1.00 83.56 83 TYR A CA 1
ATOM 646 C C . TYR A 1 83 ? -1.190 4.573 -20.327 1.00 83.56 83 TYR A C 1
ATOM 648 O O . TYR A 1 83 ? -2.416 4.636 -20.341 1.00 83.56 83 TYR A O 1
ATOM 656 N N . LYS A 1 84 ? -0.462 4.814 -21.426 1.00 80.94 84 LYS A N 1
ATOM 657 C CA . LYS A 1 84 ? -1.079 5.110 -22.733 1.00 80.94 84 LYS A CA 1
ATOM 658 C C . LYS A 1 84 ? -1.733 3.879 -23.360 1.00 80.94 84 LYS A C 1
ATOM 660 O O . LYS A 1 84 ? -2.663 4.010 -24.150 1.00 80.94 84 LYS A O 1
ATOM 665 N N . THR A 1 85 ? -1.244 2.687 -23.032 1.00 74.00 85 THR A N 1
ATOM 666 C CA . THR A 1 85 ? -1.775 1.417 -23.534 1.00 74.00 85 THR A CA 1
ATOM 667 C C . THR A 1 85 ? -1.565 0.345 -22.476 1.00 74.00 85 THR A C 1
ATOM 669 O O . THR A 1 85 ? -0.468 0.228 -21.929 1.00 74.00 85 THR A O 1
ATOM 672 N N . ILE A 1 86 ? -2.602 -0.442 -22.189 1.00 73.69 86 ILE A N 1
ATOM 673 C CA . ILE A 1 86 ? -2.475 -1.612 -21.318 1.00 73.69 86 ILE A CA 1
ATOM 674 C C . ILE A 1 86 ? -1.810 -2.714 -22.142 1.00 73.69 86 ILE A C 1
ATOM 676 O O . ILE A 1 86 ? -2.421 -3.266 -23.053 1.00 73.69 86 ILE A O 1
ATOM 680 N N . ASN A 1 87 ? -0.546 -3.002 -21.840 1.00 78.31 87 ASN A N 1
ATOM 681 C CA . ASN A 1 87 ? 0.202 -4.095 -22.453 1.00 78.31 87 ASN A CA 1
ATOM 682 C C . ASN A 1 87 ? 0.381 -5.228 -21.437 1.00 78.31 87 ASN A C 1
ATOM 684 O O . ASN A 1 87 ? 0.469 -4.982 -20.239 1.00 78.31 87 ASN A O 1
ATOM 688 N N . TYR A 1 88 ? 0.519 -6.469 -21.905 1.00 78.81 88 TYR A N 1
ATOM 689 C CA . TYR A 1 88 ? 0.753 -7.632 -21.034 1.00 78.81 88 TYR A CA 1
ATOM 690 C C . TYR A 1 88 ? 2.189 -7.735 -20.497 1.00 78.81 88 TYR A C 1
ATOM 692 O O . TYR A 1 88 ? 2.568 -8.756 -19.928 1.00 78.81 88 TYR A O 1
ATOM 700 N N . SER A 1 89 ? 3.018 -6.701 -20.680 1.00 80.12 89 SER A N 1
ATOM 701 C CA . SER A 1 89 ? 4.352 -6.702 -20.091 1.00 80.12 89 SER A CA 1
ATOM 702 C C . SER A 1 89 ? 4.231 -6.638 -18.565 1.00 80.12 89 SER A C 1
ATOM 704 O O . SER A 1 89 ? 3.393 -5.878 -18.066 1.00 80.12 89 SER A O 1
ATOM 706 N N . PRO A 1 90 ? 5.077 -7.370 -17.813 1.00 79.75 90 PRO A N 1
ATOM 707 C CA . PRO A 1 90 ? 5.060 -7.314 -16.355 1.00 79.75 90 PRO A CA 1
ATOM 708 C C . PRO A 1 90 ? 5.079 -5.861 -15.870 1.00 79.75 90 PRO A C 1
ATOM 710 O O . PRO A 1 90 ? 4.158 -5.418 -15.198 1.00 79.75 90 PRO A O 1
ATOM 713 N N . MET A 1 91 ? 6.011 -5.051 -16.375 1.00 82.25 91 MET A N 1
ATOM 714 C CA . MET A 1 91 ? 6.132 -3.633 -16.024 1.00 82.25 91 MET A CA 1
ATOM 715 C C . MET A 1 91 ? 4.826 -2.818 -16.158 1.00 82.25 91 MET A C 1
ATOM 717 O O . MET A 1 91 ? 4.539 -1.990 -15.293 1.00 82.25 91 MET A O 1
ATOM 721 N N . SER A 1 92 ? 4.021 -3.044 -17.208 1.00 85.19 92 SER A N 1
ATOM 722 C CA . SER A 1 92 ? 2.732 -2.353 -17.377 1.00 85.19 92 SER A CA 1
ATOM 723 C C . SER A 1 92 ? 1.717 -2.834 -16.338 1.00 85.19 92 SER A C 1
ATOM 725 O O . SER A 1 92 ? 1.153 -2.007 -15.620 1.00 85.19 92 SER A O 1
ATOM 727 N N . ILE A 1 93 ? 1.556 -4.150 -16.166 1.00 86.00 93 ILE A N 1
ATOM 728 C CA . ILE A 1 93 ? 0.644 -4.742 -15.171 1.00 86.00 93 ILE A CA 1
ATOM 729 C C . ILE A 1 93 ? 0.978 -4.248 -13.756 1.00 86.00 93 ILE A C 1
ATOM 731 O O . ILE A 1 93 ? 0.092 -3.791 -13.030 1.00 86.00 93 ILE A O 1
ATOM 735 N N . GLY A 1 94 ? 2.261 -4.264 -13.389 1.00 87.81 94 GLY A N 1
ATOM 736 C CA . GLY A 1 94 ? 2.732 -3.797 -12.087 1.00 87.81 94 GLY A CA 1
ATOM 737 C C . GLY A 1 94 ? 2.421 -2.333 -11.815 1.00 87.81 94 GLY A C 1
ATOM 738 O O . GLY A 1 94 ? 2.012 -1.988 -10.711 1.00 87.81 94 GLY A O 1
ATOM 739 N N . SER A 1 95 ? 2.556 -1.473 -12.826 1.00 88.56 95 SER A N 1
ATOM 740 C CA . SER A 1 95 ? 2.257 -0.043 -12.695 1.00 88.56 95 SER A CA 1
ATOM 741 C C . SER A 1 95 ? 0.779 0.213 -12.364 1.00 88.56 95 SER A C 1
ATOM 743 O O . SER A 1 95 ? 0.469 0.991 -11.461 1.00 88.56 95 SER A O 1
ATOM 745 N N . TRP A 1 96 ? -0.138 -0.526 -12.997 1.00 89.94 96 TRP A N 1
ATOM 746 C CA . TRP A 1 96 ? -1.570 -0.471 -12.689 1.00 89.94 96 TRP A CA 1
ATOM 747 C C . TRP A 1 96 ? -1.889 -1.036 -11.301 1.00 89.94 96 TRP A C 1
ATOM 749 O O . TRP A 1 96 ? -2.695 -0.457 -10.571 1.00 89.94 96 TRP A O 1
ATOM 759 N N . PHE A 1 97 ? -1.218 -2.121 -10.905 1.00 90.25 97 PHE A N 1
ATOM 760 C CA . PHE A 1 97 ? -1.326 -2.685 -9.557 1.00 90.25 97 PHE A CA 1
ATOM 761 C C . PHE A 1 97 ? -0.882 -1.693 -8.477 1.00 90.25 97 PHE A C 1
ATOM 763 O O . PHE A 1 97 ? -1.558 -1.554 -7.459 1.00 90.25 97 PHE A O 1
ATOM 770 N N . LEU A 1 98 ? 0.212 -0.963 -8.707 1.00 92.69 98 LEU A N 1
ATOM 771 C CA . LEU A 1 98 ? 0.701 0.070 -7.794 1.00 92.69 98 LEU A CA 1
ATOM 772 C C . LEU A 1 98 ? -0.270 1.254 -7.700 1.00 92.69 98 LEU A C 1
ATOM 774 O O . LEU A 1 98 ? -0.526 1.737 -6.598 1.00 92.69 98 LEU A O 1
ATOM 778 N N . ILE A 1 99 ? -0.867 1.695 -8.814 1.00 93.94 99 ILE A N 1
ATOM 779 C CA . ILE A 1 99 ? -1.925 2.720 -8.775 1.00 93.94 99 ILE A CA 1
ATOM 780 C C . ILE A 1 99 ? -3.095 2.244 -7.916 1.00 93.94 99 ILE A C 1
ATOM 782 O O . ILE A 1 99 ? -3.525 2.967 -7.016 1.00 93.94 99 ILE A O 1
ATOM 786 N N . LEU A 1 100 ? -3.588 1.028 -8.161 1.00 95.31 100 LEU A N 1
ATOM 787 C CA . LEU A 1 100 ? -4.685 0.457 -7.383 1.00 95.31 100 LEU A CA 1
ATOM 788 C C . LEU A 1 100 ? -4.316 0.367 -5.896 1.00 95.31 100 LEU A C 1
ATOM 790 O O . LEU A 1 100 ? -5.120 0.725 -5.034 1.00 95.31 100 LEU A O 1
ATOM 794 N N . TYR A 1 101 ? -3.081 -0.039 -5.597 1.00 96.56 101 TYR A N 1
ATOM 795 C CA . TYR A 1 101 ? -2.537 -0.068 -4.246 1.00 96.56 101 TYR A CA 1
ATOM 796 C C . TYR A 1 101 ? -2.617 1.291 -3.556 1.00 96.56 101 TYR A C 1
ATOM 798 O O . TYR A 1 101 ? -3.160 1.368 -2.455 1.00 96.56 101 TYR A O 1
ATOM 806 N N . PHE A 1 102 ? -2.136 2.372 -4.174 1.00 97.12 102 PHE A N 1
ATOM 807 C CA . PHE A 1 102 ? -2.234 3.709 -3.575 1.00 97.12 102 PHE A CA 1
ATOM 808 C C . PHE A 1 102 ? -3.680 4.185 -3.465 1.00 97.12 102 PHE A C 1
ATOM 810 O O . PHE A 1 102 ? -4.060 4.749 -2.440 1.00 97.12 102 PHE A O 1
ATOM 817 N N . PHE A 1 103 ? -4.501 3.920 -4.481 1.00 97.06 103 PHE A N 1
ATOM 818 C CA . PHE A 1 103 ? -5.895 4.349 -4.508 1.00 97.06 103 PHE A CA 1
ATOM 819 C C . PHE A 1 103 ? -6.735 3.707 -3.397 1.00 97.06 103 PHE A C 1
ATOM 821 O O . PHE A 1 103 ? -7.629 4.350 -2.856 1.00 97.06 103 PHE A O 1
ATOM 828 N N . VAL A 1 104 ? -6.436 2.461 -3.018 1.00 97.12 104 VAL A N 1
ATOM 829 C CA . VAL A 1 104 ? -7.125 1.756 -1.925 1.00 97.12 104 VAL A CA 1
ATOM 830 C C . VAL A 1 104 ? -6.453 2.007 -0.575 1.00 97.12 104 VAL A C 1
ATOM 832 O O . VAL A 1 104 ? -7.136 2.252 0.421 1.00 97.12 104 VAL A O 1
ATOM 835 N N . SER A 1 105 ? -5.121 1.964 -0.511 1.00 96.75 105 SER A N 1
ATOM 836 C CA . SER A 1 105 ? -4.403 2.099 0.761 1.00 96.75 105 SER A CA 1
ATOM 837 C C . SER A 1 105 ? -4.450 3.527 1.306 1.00 96.75 105 SER A C 1
ATOM 839 O O . SER A 1 105 ? -4.514 3.694 2.524 1.00 96.75 105 SER A O 1
ATOM 841 N N . ALA A 1 106 ? -4.496 4.560 0.453 1.00 97.19 106 ALA A N 1
ATOM 842 C CA . ALA A 1 106 ? -4.545 5.947 0.913 1.00 97.19 106 ALA A CA 1
ATOM 843 C C . ALA A 1 106 ? -5.842 6.285 1.665 1.00 97.19 106 ALA A C 1
ATOM 845 O O . ALA A 1 106 ? -5.735 6.726 2.810 1.00 97.19 106 ALA A O 1
ATOM 846 N N . PRO A 1 107 ? -7.060 6.033 1.139 1.00 96.56 107 PRO A N 1
ATOM 847 C CA . PRO A 1 107 ? -8.282 6.254 1.909 1.00 96.56 107 PRO A CA 1
ATOM 848 C C . PRO A 1 107 ? -8.329 5.401 3.180 1.00 96.56 107 PRO A C 1
ATOM 850 O O . PRO A 1 107 ? -8.760 5.895 4.222 1.00 96.56 107 PRO A O 1
ATOM 853 N N . TYR A 1 108 ? -7.813 4.166 3.133 1.00 97.25 108 TYR A N 1
ATOM 854 C CA . TYR A 1 108 ? -7.708 3.303 4.310 1.00 97.25 108 TYR A CA 1
ATOM 855 C C . TYR A 1 108 ? -6.822 3.936 5.391 1.00 97.25 108 TYR A C 1
ATOM 857 O O . TYR A 1 108 ? -7.263 4.081 6.530 1.00 97.25 108 TYR A O 1
ATOM 865 N N . ALA A 1 109 ? -5.620 4.402 5.047 1.00 96.88 109 ALA A N 1
ATOM 866 C CA . ALA A 1 109 ? -4.727 5.093 5.976 1.00 96.88 109 ALA A CA 1
ATOM 867 C C . ALA A 1 109 ? -5.318 6.422 6.480 1.00 96.88 109 ALA A C 1
ATOM 869 O O . ALA A 1 109 ? -5.230 6.720 7.674 1.00 96.88 109 ALA A O 1
ATOM 870 N N . LEU A 1 110 ? -5.982 7.187 5.605 1.00 96.06 110 LEU A N 1
ATOM 871 C CA . LEU A 1 110 ? -6.625 8.458 5.954 1.00 96.06 110 LEU A CA 1
ATOM 872 C C . LEU A 1 110 ? -7.669 8.288 7.050 1.00 96.06 110 LEU A C 1
ATOM 874 O O . LEU A 1 110 ? -7.742 9.133 7.945 1.00 96.06 110 LEU A O 1
ATOM 878 N N . THR A 1 111 ? -8.424 7.186 7.047 1.00 95.06 111 THR A N 1
ATOM 879 C CA . THR A 1 111 ? -9.392 6.938 8.120 1.00 95.06 111 THR A CA 1
ATOM 880 C C . THR A 1 111 ? -8.734 6.997 9.504 1.00 95.06 111 THR A C 1
ATOM 882 O O . THR A 1 111 ? -9.344 7.526 10.425 1.00 95.06 111 THR A O 1
ATOM 885 N N . PHE A 1 112 ? -7.495 6.518 9.675 1.00 94.19 112 PHE A N 1
ATOM 886 C CA . PHE A 1 112 ? -6.779 6.516 10.960 1.00 94.19 112 PHE A CA 1
ATOM 887 C C . PHE A 1 112 ? -6.172 7.872 11.349 1.00 94.19 112 PHE A C 1
ATOM 889 O O . PHE A 1 112 ? -5.727 8.034 12.488 1.00 94.19 112 PHE A O 1
ATOM 896 N N . ILE A 1 113 ? -6.108 8.820 10.414 1.00 93.62 113 ILE A N 1
ATOM 897 C CA . ILE A 1 113 ? -5.523 10.152 10.615 1.00 93.62 113 ILE A CA 1
ATOM 898 C C . ILE A 1 113 ? -6.623 11.192 10.846 1.00 93.62 113 ILE A C 1
ATOM 900 O O . ILE A 1 113 ? -6.446 12.100 11.658 1.00 93.62 113 ILE A O 1
ATOM 904 N N . LEU A 1 114 ? -7.766 11.049 10.167 1.00 91.88 114 LEU A N 1
ATOM 905 C CA . LEU A 1 114 ? -8.865 12.012 10.213 1.00 91.88 114 LEU A CA 1
ATOM 906 C C . LEU A 1 114 ? -9.407 12.239 11.637 1.00 91.88 114 LEU A C 1
ATOM 908 O O . LEU A 1 114 ? -9.405 11.311 12.449 1.00 91.88 114 LEU A O 1
ATOM 912 N N . PRO A 1 115 ? -9.916 13.446 11.954 1.00 85.50 115 PRO A N 1
ATOM 913 C CA . PRO A 1 115 ? -10.478 13.748 13.267 1.00 85.50 115 PRO A CA 1
ATOM 914 C C . PRO A 1 115 ? -11.626 12.806 13.651 1.00 85.50 115 PRO A C 1
ATOM 916 O O . PRO A 1 115 ? -12.443 12.407 12.813 1.00 85.50 115 PRO A O 1
ATOM 919 N N . GLY A 1 116 ? -11.697 12.473 14.940 1.00 82.44 116 GLY A N 1
ATOM 920 C CA . GLY A 1 116 ? -12.640 11.477 15.450 1.00 82.44 116 GLY A CA 1
ATOM 921 C C . GLY A 1 116 ? -12.222 10.040 15.139 1.00 82.44 116 GLY A C 1
ATOM 922 O O . GLY A 1 116 ? -13.089 9.178 15.053 1.00 82.44 116 GLY A O 1
ATOM 923 N N . ASN A 1 117 ? -10.921 9.793 14.937 1.00 86.12 117 ASN A N 1
ATOM 924 C CA . ASN A 1 117 ? -10.381 8.445 14.825 1.00 86.12 117 ASN A CA 1
ATOM 925 C C . ASN A 1 117 ? -10.275 7.769 16.205 1.00 86.12 117 ASN A C 1
ATOM 927 O O . ASN A 1 117 ? -9.798 8.354 17.173 1.00 86.12 117 ASN A O 1
ATOM 931 N N . GLY A 1 118 ? -10.711 6.521 16.292 1.00 88.25 118 GLY A N 1
ATOM 932 C CA . GLY A 1 118 ? -10.772 5.720 17.501 1.00 88.25 118 GLY A CA 1
ATOM 933 C C . GLY A 1 118 ? -11.183 4.285 17.187 1.00 88.25 118 GLY A C 1
ATOM 934 O O . GLY A 1 118 ? -11.426 3.913 16.043 1.00 88.25 118 GLY A O 1
ATOM 935 N N . VAL A 1 119 ? -11.236 3.462 18.228 1.00 86.44 119 VAL A N 1
ATOM 936 C CA . VAL A 1 119 ? -11.526 2.031 18.098 1.00 86.44 119 VAL A CA 1
ATOM 937 C C . VAL A 1 119 ? -12.961 1.778 17.614 1.00 86.44 119 VAL A C 1
ATOM 939 O O . VAL A 1 119 ? -13.152 0.993 16.694 1.00 86.44 119 VAL A O 1
ATOM 942 N N . ASN A 1 120 ? -13.937 2.470 18.207 1.00 86.56 120 ASN A N 1
ATOM 943 C CA . ASN A 1 120 ? -15.361 2.377 17.873 1.00 86.56 120 ASN A CA 1
ATOM 944 C C . ASN A 1 120 ? -15.856 3.737 17.375 1.00 86.56 120 ASN A C 1
ATOM 946 O O . ASN A 1 120 ? -16.658 4.407 18.024 1.00 86.56 120 ASN A O 1
ATOM 950 N N . ASP A 1 121 ? -15.275 4.196 16.272 1.00 90.50 121 ASP A N 1
ATOM 951 C CA . ASP A 1 121 ? -15.630 5.468 15.654 1.00 90.50 121 ASP A CA 1
ATOM 952 C C . ASP A 1 121 ? -16.562 5.284 14.444 1.00 90.50 121 ASP A C 1
ATOM 954 O O . ASP A 1 121 ? -16.849 4.175 13.994 1.00 90.50 121 ASP A O 1
ATOM 958 N N . LYS A 1 122 ? -17.004 6.405 13.865 1.00 91.25 122 LYS A N 1
ATOM 959 C CA . LYS A 1 122 ? -17.839 6.423 12.653 1.00 91.25 122 LYS A CA 1
ATOM 960 C C . LYS A 1 122 ? -17.177 5.786 11.421 1.00 91.25 122 LYS A C 1
ATOM 962 O O . LYS A 1 122 ? -17.870 5.462 10.461 1.00 91.25 122 LYS A O 1
ATOM 967 N N . TRP A 1 123 ? -15.852 5.642 11.418 1.00 90.38 123 TRP A N 1
ATOM 968 C CA . TRP A 1 123 ? -15.080 5.085 10.308 1.00 90.38 123 TRP A CA 1
ATOM 969 C C . TRP A 1 123 ? -14.908 3.571 10.419 1.00 90.38 123 TRP A C 1
ATOM 971 O O . TRP A 1 123 ? -14.525 2.952 9.427 1.00 90.38 123 TRP A O 1
ATOM 981 N N . GLN A 1 124 ? -15.204 2.969 11.576 1.00 91.12 124 GLN A N 1
ATOM 982 C CA . GLN A 1 124 ? -14.962 1.555 11.865 1.00 91.12 124 GLN A CA 1
ATOM 983 C C . GLN A 1 124 ? -15.483 0.628 10.760 1.00 91.12 124 GLN A C 1
ATOM 985 O O . GLN A 1 124 ? -14.706 -0.136 10.190 1.00 91.12 124 GLN A O 1
ATOM 990 N N . VAL A 1 125 ? -16.764 0.745 10.393 1.00 91.38 125 VAL A N 1
ATOM 991 C CA . VAL A 1 125 ? -17.388 -0.108 9.362 1.00 91.38 125 VAL A CA 1
ATOM 992 C C . VAL A 1 125 ? -16.679 0.035 8.014 1.00 91.38 125 VAL A C 1
ATOM 994 O O . VAL A 1 125 ? -16.486 -0.942 7.291 1.00 91.38 125 VAL A O 1
ATOM 997 N N . TRP A 1 126 ? -16.271 1.256 7.668 1.00 92.44 126 TRP A N 1
ATOM 998 C CA . TRP A 1 126 ? -15.561 1.523 6.421 1.00 92.44 126 TRP A CA 1
ATOM 999 C C . TRP A 1 126 ? -14.155 0.913 6.452 1.00 92.44 126 TRP A C 1
ATOM 1001 O O . TRP A 1 126 ? -13.768 0.230 5.505 1.00 92.44 126 TRP A O 1
ATOM 1011 N N . ARG A 1 127 ? -13.430 1.059 7.570 1.00 94.44 127 ARG A N 1
ATOM 1012 C CA . ARG A 1 127 ? -12.104 0.452 7.759 1.00 94.44 127 ARG A CA 1
ATOM 1013 C C . ARG A 1 127 ? -12.146 -1.067 7.690 1.00 94.44 127 ARG A C 1
ATOM 1015 O O . ARG A 1 127 ? -11.287 -1.653 7.044 1.00 94.44 127 ARG A O 1
ATOM 1022 N N . GLU A 1 128 ? -13.130 -1.700 8.322 1.00 93.7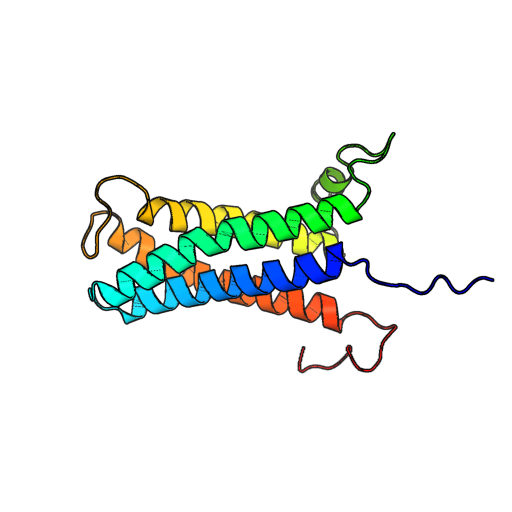5 128 GLU A N 1
ATOM 1023 C CA . GLU A 1 128 ? -13.281 -3.159 8.307 1.00 93.75 128 GLU A CA 1
ATOM 1024 C C . GLU A 1 128 ? -13.550 -3.679 6.889 1.00 93.75 128 GLU A C 1
ATOM 1026 O O . GLU A 1 128 ? -12.896 -4.623 6.449 1.00 93.75 128 GLU A O 1
ATOM 1031 N N . ARG A 1 129 ? -14.434 -3.023 6.124 1.00 95.25 129 ARG A N 1
ATOM 1032 C CA . ARG A 1 129 ? -14.684 -3.385 4.715 1.00 95.25 129 ARG A CA 1
ATOM 1033 C C . ARG A 1 129 ? -13.435 -3.218 3.854 1.00 95.25 129 ARG A C 1
ATOM 1035 O O . ARG A 1 129 ? -13.090 -4.114 3.086 1.00 95.25 129 ARG A O 1
ATOM 1042 N N . MET A 1 130 ? -12.738 -2.093 4.003 1.00 96.25 130 MET A N 1
ATOM 1043 C CA . MET A 1 130 ? -11.490 -1.843 3.285 1.00 96.25 130 MET A CA 1
ATOM 1044 C C . MET A 1 130 ? -10.375 -2.804 3.683 1.00 96.25 130 MET A C 1
ATOM 1046 O O . MET A 1 130 ? -9.559 -3.141 2.831 1.00 96.25 130 MET A O 1
ATOM 1050 N N . ALA A 1 131 ? -10.326 -3.256 4.938 1.00 96.69 131 ALA A N 1
ATOM 1051 C CA . ALA A 1 131 ? -9.279 -4.144 5.426 1.00 96.69 131 ALA A CA 1
ATOM 1052 C C . ALA A 1 131 ? -9.231 -5.454 4.628 1.00 96.69 131 ALA A C 1
ATOM 1054 O O . ALA A 1 131 ? -8.145 -5.890 4.255 1.00 96.69 131 ALA A O 1
ATOM 1055 N N . TYR A 1 132 ? -10.380 -6.038 4.274 1.00 97.31 132 TYR A N 1
ATOM 1056 C CA . TYR A 1 132 ? -10.417 -7.226 3.410 1.00 97.31 132 TYR A CA 1
ATOM 1057 C C . TYR A 1 132 ? -9.798 -6.965 2.033 1.00 97.31 132 TYR A C 1
ATOM 1059 O O . TYR A 1 132 ? -8.978 -7.753 1.560 1.00 97.31 132 TYR A O 1
ATOM 1067 N N . VAL A 1 133 ? -10.137 -5.828 1.417 1.00 97.19 133 VAL A N 1
ATOM 1068 C CA . VAL A 1 133 ? -9.574 -5.420 0.121 1.00 97.19 133 VAL A CA 1
ATOM 1069 C C . VAL A 1 133 ? -8.072 -5.155 0.246 1.00 97.19 133 VAL A C 1
ATOM 1071 O O . VAL A 1 133 ? -7.299 -5.601 -0.593 1.00 97.19 133 VAL A O 1
ATOM 1074 N N . CYS A 1 134 ? -7.639 -4.495 1.322 1.00 97.38 134 CYS A N 1
ATOM 1075 C CA . CYS A 1 134 ? -6.234 -4.200 1.602 1.00 97.38 134 CYS A CA 1
ATOM 1076 C C . CYS A 1 134 ? -5.401 -5.470 1.820 1.00 97.38 134 CYS A C 1
ATOM 1078 O O . CYS A 1 134 ? -4.248 -5.507 1.400 1.00 97.38 134 CYS A O 1
ATOM 1080 N N . ILE A 1 135 ? -5.966 -6.514 2.438 1.00 97.88 135 ILE A N 1
ATOM 1081 C CA . ILE A 1 135 ? -5.299 -7.817 2.576 1.00 97.88 135 ILE A CA 1
ATOM 1082 C C . ILE A 1 135 ? -5.092 -8.445 1.201 1.00 97.88 135 ILE A C 1
ATOM 1084 O O . ILE A 1 135 ? -3.961 -8.782 0.858 1.00 97.88 135 ILE A O 1
ATOM 1088 N N . ALA A 1 136 ? -6.158 -8.570 0.405 1.00 96.94 136 ALA A N 1
ATOM 1089 C CA . ALA A 1 136 ? -6.069 -9.163 -0.928 1.00 96.94 136 ALA A CA 1
ATOM 1090 C C . ALA A 1 136 ? -5.078 -8.398 -1.819 1.00 96.94 136 ALA A C 1
ATOM 1092 O O . ALA A 1 136 ? -4.226 -8.997 -2.472 1.00 96.94 136 ALA A O 1
ATOM 1093 N N . LEU A 1 137 ? -5.143 -7.067 -1.787 1.00 96.00 137 LEU A N 1
ATOM 1094 C CA . LEU A 1 137 ? -4.290 -6.195 -2.583 1.00 96.00 137 LEU A CA 1
ATOM 1095 C C . LEU A 1 137 ? -2.834 -6.209 -2.111 1.00 96.00 137 LEU A C 1
ATOM 1097 O O . LEU A 1 137 ? -1.933 -6.278 -2.940 1.00 96.00 137 LEU A O 1
ATOM 1101 N N . GLY A 1 138 ? -2.586 -6.184 -0.800 1.00 96.06 138 GLY A N 1
ATOM 1102 C CA . GLY A 1 138 ? -1.237 -6.269 -0.244 1.00 96.06 138 GLY A CA 1
ATOM 1103 C C . GLY A 1 138 ? -0.571 -7.613 -0.546 1.00 96.06 138 GLY A C 1
ATOM 1104 O O . GLY A 1 138 ? 0.583 -7.636 -0.967 1.00 96.06 138 GLY A O 1
ATOM 1105 N N . ILE A 1 139 ? -1.308 -8.724 -0.434 1.00 95.81 139 ILE A N 1
ATOM 1106 C CA . ILE A 1 139 ? -0.819 -10.041 -0.872 1.00 95.81 139 ILE A CA 1
ATOM 1107 C C . ILE A 1 139 ? -0.542 -10.022 -2.378 1.00 95.81 139 ILE A C 1
ATOM 1109 O O . ILE A 1 139 ? 0.532 -10.437 -2.797 1.00 95.81 139 ILE A O 1
ATOM 1113 N N . GLY A 1 140 ? -1.466 -9.492 -3.185 1.00 93.69 140 GLY A N 1
ATOM 1114 C CA . GLY A 1 140 ? -1.298 -9.391 -4.634 1.00 93.69 140 GLY A CA 1
ATOM 1115 C C . GLY A 1 140 ? -0.051 -8.602 -5.039 1.00 93.69 140 GLY A C 1
ATOM 1116 O O . GLY A 1 140 ? 0.711 -9.067 -5.881 1.00 93.69 140 GLY A O 1
ATOM 1117 N N . VAL A 1 141 ? 0.204 -7.452 -4.408 1.00 92.38 141 VAL A N 1
ATOM 1118 C CA . VAL A 1 141 ? 1.419 -6.654 -4.645 1.00 92.38 141 VAL A CA 1
ATOM 1119 C C . VAL A 1 141 ? 2.670 -7.411 -4.207 1.00 92.38 141 VAL A C 1
ATOM 1121 O O . VAL A 1 141 ? 3.643 -7.429 -4.957 1.00 92.38 141 VAL A O 1
ATOM 1124 N N . ALA A 1 142 ? 2.659 -8.062 -3.042 1.00 91.88 142 ALA A N 1
ATOM 1125 C CA . ALA A 1 142 ? 3.806 -8.833 -2.563 1.00 91.88 142 ALA A CA 1
ATOM 1126 C C . ALA A 1 142 ? 4.138 -10.010 -3.496 1.00 91.88 142 ALA A C 1
ATOM 1128 O O . ALA A 1 142 ? 5.290 -10.162 -3.895 1.00 91.88 142 ALA A O 1
ATOM 1129 N N . VAL A 1 143 ? 3.127 -10.783 -3.906 1.00 90.00 143 VAL A N 1
ATOM 1130 C CA . VAL A 1 143 ? 3.280 -11.900 -4.849 1.00 90.00 143 VAL A CA 1
ATOM 1131 C C . VAL A 1 143 ? 3.759 -11.395 -6.201 1.00 90.00 143 VAL A C 1
ATOM 1133 O O . VAL A 1 143 ? 4.731 -11.911 -6.727 1.00 90.00 143 VAL A O 1
ATOM 1136 N N . TYR A 1 144 ? 3.146 -10.347 -6.752 1.00 86.75 144 TYR A N 1
ATOM 1137 C CA . TYR A 1 144 ? 3.583 -9.774 -8.024 1.00 86.75 144 TYR A CA 1
ATOM 1138 C C . TYR A 1 144 ? 5.041 -9.275 -7.967 1.00 86.75 144 TYR A C 1
ATOM 1140 O O . TYR A 1 144 ? 5.808 -9.465 -8.909 1.00 86.75 144 TYR A O 1
ATOM 1148 N N . THR A 1 145 ? 5.446 -8.688 -6.838 1.00 85.75 145 THR A N 1
ATOM 1149 C CA . THR A 1 145 ? 6.835 -8.270 -6.588 1.00 85.75 145 THR A CA 1
ATOM 1150 C C . THR A 1 145 ? 7.787 -9.476 -6.543 1.00 85.75 145 THR A C 1
ATOM 1152 O O . THR A 1 145 ? 8.882 -9.399 -7.097 1.00 85.75 145 THR A O 1
ATOM 1155 N N . GLY A 1 146 ? 7.364 -10.598 -5.948 1.00 80.12 146 GLY A N 1
ATOM 1156 C CA . GLY A 1 146 ? 8.092 -11.877 -5.952 1.00 80.12 146 GLY A CA 1
ATOM 1157 C C . GLY A 1 146 ? 8.185 -12.515 -7.341 1.00 80.12 146 GLY A C 1
ATOM 1158 O O . GLY A 1 146 ? 9.273 -12.852 -7.798 1.00 80.12 146 GLY A O 1
ATOM 1159 N N . VAL A 1 147 ? 7.082 -12.543 -8.090 1.00 76.75 147 VAL A N 1
ATOM 1160 C CA . VAL A 1 147 ? 7.046 -13.039 -9.473 1.00 76.75 147 VAL A CA 1
ATOM 1161 C C . VAL A 1 147 ? 7.954 -12.211 -10.381 1.00 76.75 147 VAL A C 1
ATOM 1163 O O . VAL A 1 147 ? 8.608 -12.772 -11.250 1.00 76.75 147 VAL A O 1
ATOM 1166 N N . LEU A 1 148 ? 8.063 -10.893 -10.184 1.00 73.75 148 LEU A N 1
ATOM 1167 C CA . LEU A 1 148 ? 9.031 -10.073 -10.924 1.00 73.75 148 LEU A CA 1
ATOM 1168 C C . LEU A 1 148 ? 10.489 -10.479 -10.661 1.00 73.75 148 LEU A C 1
ATOM 1170 O O . LEU A 1 148 ? 11.304 -10.423 -11.582 1.00 73.75 148 LEU A O 1
ATOM 1174 N N . LEU A 1 149 ? 10.815 -10.887 -9.431 1.00 69.62 149 LEU A N 1
ATOM 1175 C CA . LEU A 1 149 ? 12.115 -11.474 -9.092 1.00 69.62 149 LEU A CA 1
ATOM 1176 C C . LEU A 1 149 ? 12.291 -12.849 -9.753 1.00 69.62 149 LEU A C 1
ATOM 1178 O O . LEU A 1 149 ? 13.350 -13.124 -10.318 1.00 69.62 149 LEU A O 1
ATOM 1182 N N . GLY A 1 150 ? 11.255 -13.691 -9.715 1.00 58.00 150 GLY A N 1
ATOM 1183 C CA . GLY A 1 150 ? 11.319 -15.068 -10.203 1.00 58.00 150 GLY A CA 1
ATOM 1184 C C . GLY A 1 150 ? 11.241 -15.229 -11.724 1.00 58.00 150 GLY A C 1
ATOM 1185 O O . GLY A 1 150 ? 11.832 -16.145 -12.289 1.00 58.00 150 GLY A O 1
ATOM 1186 N N . ALA A 1 151 ? 10.586 -14.306 -12.426 1.00 58.62 151 ALA A N 1
ATOM 1187 C CA . ALA A 1 151 ? 10.381 -14.366 -13.873 1.00 58.62 151 ALA A CA 1
ATOM 1188 C C . ALA A 1 151 ? 11.630 -13.997 -14.695 1.00 58.62 151 ALA A C 1
ATOM 1190 O O . ALA A 1 151 ? 11.542 -13.911 -15.920 1.00 58.62 151 ALA A O 1
ATOM 1191 N N . MET A 1 152 ? 12.786 -13.767 -14.061 1.00 56.47 152 MET A N 1
ATOM 1192 C CA . MET A 1 152 ? 14.036 -13.457 -14.751 1.00 56.47 152 MET A CA 1
ATOM 1193 C C . MET A 1 152 ? 14.669 -14.743 -15.323 1.00 56.47 152 MET A C 1
ATOM 1195 O 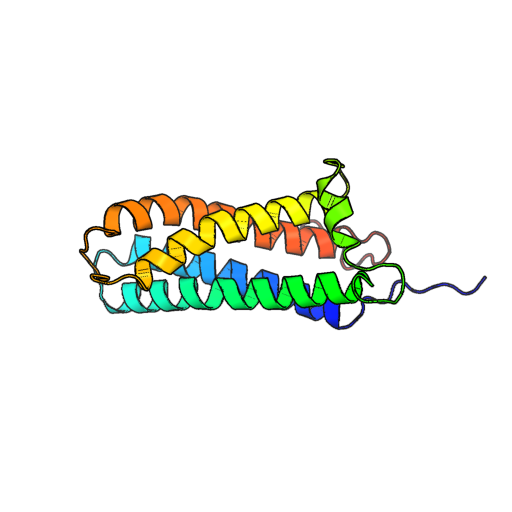O . MET A 1 152 ? 15.284 -15.508 -14.577 1.00 56.47 152 MET A O 1
ATOM 1199 N N . PRO A 1 153 ? 14.618 -14.990 -16.650 1.00 49.47 153 PRO A N 1
ATOM 1200 C CA . PRO A 1 153 ? 15.057 -16.268 -17.225 1.00 49.47 153 PRO A CA 1
ATOM 1201 C C . PRO A 1 153 ? 16.576 -16.466 -17.147 1.00 49.47 153 PRO A C 1
ATOM 1203 O O . PRO A 1 153 ? 17.072 -17.581 -17.266 1.00 49.47 153 PRO A O 1
ATOM 1206 N N . ALA A 1 154 ? 17.324 -15.376 -16.951 1.00 53.62 154 ALA A N 1
ATOM 1207 C CA . ALA A 1 154 ? 18.781 -15.352 -16.991 1.00 53.62 154 ALA A CA 1
ATOM 1208 C C . ALA A 1 154 ? 19.462 -15.929 -15.732 1.00 53.62 154 ALA A C 1
ATOM 1210 O O . ALA A 1 154 ? 20.678 -16.115 -15.739 1.00 53.62 154 ALA A O 1
ATOM 1211 N N . ARG A 1 155 ? 18.726 -16.195 -14.640 1.00 56.84 155 ARG A N 1
ATOM 1212 C CA . ARG A 1 155 ? 19.296 -16.664 -13.361 1.00 56.84 155 ARG A CA 1
ATOM 1213 C C . ARG A 1 155 ? 18.497 -17.879 -12.836 1.00 56.84 155 ARG A C 1
ATOM 1215 O O . ARG A 1 155 ? 17.463 -17.691 -12.199 1.00 56.84 155 ARG A O 1
ATOM 1222 N N . PRO A 1 156 ? 18.974 -19.125 -13.046 1.00 57.09 156 PRO A N 1
ATOM 1223 C CA . PRO A 1 156 ? 18.244 -20.358 -12.708 1.00 57.09 156 PRO A CA 1
ATOM 1224 C C . PRO A 1 156 ? 17.812 -20.491 -11.241 1.00 57.09 156 PRO A C 1
ATOM 1226 O O . PRO A 1 156 ? 16.816 -21.140 -10.956 1.00 57.09 156 PRO A O 1
ATOM 1229 N N . LEU A 1 157 ? 18.540 -19.865 -10.309 1.00 61.03 157 LEU A N 1
ATOM 1230 C CA . LEU A 1 157 ? 18.211 -19.891 -8.878 1.00 61.03 157 LEU A CA 1
ATOM 1231 C C . LEU A 1 157 ? 16.984 -19.040 -8.516 1.00 61.03 157 LEU A C 1
ATOM 1233 O O . LEU A 1 157 ? 16.447 -19.203 -7.425 1.00 61.03 157 LEU A O 1
ATOM 1237 N N . TRP A 1 158 ? 16.561 -18.116 -9.384 1.00 57.81 158 TRP A N 1
ATOM 1238 C CA . TRP A 1 158 ? 15.406 -17.243 -9.138 1.00 57.81 158 TRP A CA 1
ATOM 1239 C C . TRP A 1 158 ? 14.146 -17.756 -9.842 1.00 57.81 158 TRP A C 1
ATOM 1241 O O . TRP A 1 158 ? 13.046 -17.570 -9.337 1.00 57.81 158 TRP A O 1
ATOM 1251 N N . ASN A 1 159 ? 14.294 -18.497 -10.941 1.00 61.75 159 ASN A N 1
ATOM 1252 C CA . ASN A 1 159 ? 13.185 -19.092 -11.685 1.00 61.75 159 ASN A CA 1
ATOM 1253 C C . ASN A 1 159 ? 12.681 -20.387 -11.024 1.00 61.75 159 ASN A C 1
ATOM 1255 O O . ASN A 1 159 ? 12.939 -21.493 -11.504 1.00 61.75 159 ASN A O 1
ATOM 1259 N N . SER A 1 160 ? 11.995 -20.248 -9.889 1.00 65.38 160 SER A N 1
ATOM 1260 C CA . SER A 1 160 ? 11.425 -21.372 -9.145 1.00 65.38 160 SER A CA 1
ATOM 1261 C C . SER A 1 160 ? 9.992 -21.079 -8.681 1.00 65.38 160 SER A C 1
ATOM 1263 O O . SER A 1 160 ? 9.706 -19.938 -8.331 1.00 65.38 160 SER A O 1
ATOM 1265 N N . PRO A 1 161 ? 9.097 -22.087 -8.604 1.00 60.78 161 PRO A N 1
ATOM 1266 C CA . PRO A 1 161 ? 7.684 -21.882 -8.250 1.00 60.78 161 PRO A CA 1
ATOM 1267 C C . PRO A 1 161 ? 7.418 -21.400 -6.812 1.00 60.78 161 PRO A C 1
ATOM 1269 O O . PRO A 1 161 ? 6.264 -21.195 -6.448 1.00 60.78 161 PRO A O 1
ATOM 1272 N N . ILE A 1 162 ? 8.455 -21.321 -5.970 1.00 63.44 162 ILE A N 1
ATOM 1273 C CA . ILE A 1 162 ? 8.361 -20.894 -4.565 1.00 63.44 162 ILE A CA 1
ATOM 1274 C C . ILE A 1 162 ? 8.397 -19.358 -4.418 1.00 63.44 162 ILE A C 1
ATOM 1276 O O . ILE A 1 162 ? 8.003 -18.854 -3.366 1.00 63.44 162 ILE A O 1
ATOM 1280 N N . LEU A 1 163 ? 8.892 -18.640 -5.438 1.00 56.22 163 LEU A N 1
ATOM 1281 C CA . LEU A 1 163 ? 8.984 -17.173 -5.527 1.00 56.22 163 LEU A CA 1
ATOM 1282 C C . LEU A 1 163 ? 7.815 -16.600 -6.337 1.00 56.22 163 LEU A C 1
ATOM 1284 O O . LEU A 1 163 ? 7.322 -15.518 -5.941 1.00 56.22 163 LEU A O 1
#

Organism: NCBI:txid652676